Protein AF-G2YB32-F1 (afdb_monomer)

Solvent-accessible surface area (backbone atoms only — not comparable to full-atom values): 4600 Å² total; per-residue (Å²): 114,74,70,57,53,52,62,74,63,40,57,67,65,58,61,69,70,52,84,87,73,58,71,67,61,53,50,54,52,52,51,53,52,60,69,55,57,95,52,51,66,37,65,69,90,74,72,70,87,81,55,61,70,71,40,76,43,75,55,35,24,37,84,84,62,51,75,44,71,46,62,37,117

Sequence (73 aa):
MEVVWLQALNLQERLDARRTVAPEVYEEFCALRKEAHLQKSYTPKGSPDTIVEGTYYLKSVDEMFRREYEIKA

Foldseek 3Di:
DVVVVCVVPVPPVVVVLADDDDPVVVVVVVVQCVVPPPDAQDARPDDPVRPDFQDKDWGHHHPVRDTDIDTHD

Mean predicted aligned error: 4.01 Å

Organism: Botryotinia fuckeliana (strain T4) (NCBI:txid999810)

Structure (mmCIF, N/CA/C/O backbone):
data_AF-G2YB32-F1
#
_entry.id   AF-G2YB32-F1
#
loop_
_atom_site.group_PDB
_atom_site.id
_atom_site.type_symbol
_atom_site.label_atom_id
_atom_site.label_alt_id
_atom_site.label_comp_id
_atom_site.label_asym_id
_atom_site.label_entity_id
_atom_site.label_seq_id
_atom_site.pdbx_PDB_ins_code
_atom_site.Cartn_x
_atom_site.Cartn_y
_atom_site.Cartn_z
_atom_site.occupancy
_atom_site.B_iso_or_equiv
_atom_site.auth_seq_id
_atom_site.auth_comp_id
_atom_site.auth_asym_id
_atom_site.auth_atom_id
_atom_site.pdbx_PDB_model_num
ATOM 1 N N . MET A 1 1 ? -12.948 -12.534 29.492 1.00 58.12 1 MET A N 1
ATOM 2 C CA . MET A 1 1 ? -11.722 -11.796 29.112 1.00 58.12 1 MET A CA 1
ATOM 3 C C . MET A 1 1 ? -11.230 -12.222 27.731 1.00 58.12 1 MET A C 1
ATOM 5 O O . MET A 1 1 ? -11.075 -11.361 26.887 1.00 58.12 1 MET A O 1
ATOM 9 N N . GLU A 1 2 ? -11.090 -13.520 27.452 1.00 60.47 2 GLU A N 1
ATOM 10 C CA . GLU A 1 2 ? -10.679 -14.053 26.135 1.00 60.47 2 GLU A CA 1
ATOM 11 C C . GLU A 1 2 ? -11.632 -13.684 24.975 1.00 60.47 2 GLU A C 1
ATOM 13 O O . GLU A 1 2 ? -11.195 -13.276 23.903 1.00 60.47 2 GLU A O 1
ATOM 18 N N . VAL A 1 3 ? -12.946 -13.691 25.229 1.00 65.69 3 VAL A N 1
ATOM 19 C CA . VAL A 1 3 ? -13.988 -13.350 24.236 1.00 65.69 3 VAL A CA 1
ATOM 20 C C . VAL A 1 3 ? -13.931 -11.882 23.775 1.00 65.69 3 VAL A C 1
ATOM 22 O O . VAL A 1 3 ? -14.273 -11.572 22.638 1.00 65.69 3 VAL A O 1
ATOM 25 N N . VAL A 1 4 ? -13.451 -10.975 24.635 1.00 75.38 4 VAL A N 1
ATOM 26 C CA . VAL A 1 4 ? -13.387 -9.528 24.352 1.00 75.38 4 VAL A CA 1
ATOM 27 C C . VAL A 1 4 ? -12.280 -9.216 23.343 1.00 75.38 4 VAL A C 1
ATOM 29 O O . VAL A 1 4 ? -12.450 -8.367 22.473 1.00 75.38 4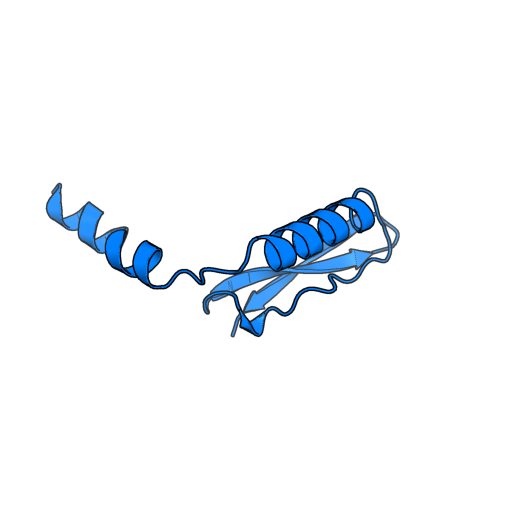 VAL A O 1
ATOM 32 N N . TRP A 1 5 ? -11.161 -9.938 23.409 1.00 79.06 5 TRP A N 1
ATOM 33 C CA . TRP A 1 5 ? -10.034 -9.752 22.492 1.00 79.06 5 TRP A CA 1
ATOM 34 C C . TRP A 1 5 ? -10.333 -10.263 21.087 1.00 79.06 5 TRP A C 1
ATOM 36 O O . TRP A 1 5 ? -9.945 -9.624 20.112 1.00 79.06 5 TRP A O 1
ATOM 46 N N . LEU A 1 6 ? -11.063 -11.376 20.979 1.00 76.75 6 LEU A N 1
ATOM 47 C CA . LEU A 1 6 ? -11.524 -11.899 19.691 1.00 76.75 6 LEU A CA 1
ATOM 48 C C . LEU A 1 6 ? -12.433 -10.891 18.978 1.00 76.75 6 LEU A C 1
ATOM 50 O O . LEU A 1 6 ? -12.260 -10.647 17.784 1.00 76.75 6 LEU A O 1
ATOM 54 N N . GLN A 1 7 ? -13.341 -10.257 19.725 1.00 85.00 7 GLN A N 1
ATOM 55 C CA . GLN A 1 7 ? -14.225 -9.214 19.202 1.00 85.00 7 GLN A CA 1
ATOM 56 C C . GLN A 1 7 ? -13.466 -7.930 18.847 1.00 85.00 7 GLN A C 1
ATOM 58 O O . GLN A 1 7 ? -13.675 -7.385 17.769 1.00 85.00 7 GLN A O 1
ATOM 63 N N . ALA A 1 8 ? -12.549 -7.473 19.705 1.00 90.81 8 ALA A N 1
ATOM 64 C CA . ALA A 1 8 ? -11.748 -6.276 19.445 1.00 90.81 8 ALA A CA 1
ATOM 65 C C . ALA A 1 8 ? -10.816 -6.437 18.231 1.00 90.81 8 ALA A C 1
ATOM 67 O O . ALA A 1 8 ? -10.603 -5.487 17.481 1.00 90.81 8 ALA A O 1
ATOM 68 N N . LEU A 1 9 ? -10.261 -7.636 18.023 1.00 91.50 9 LEU A N 1
ATOM 69 C CA . LEU A 1 9 ? -9.405 -7.929 16.874 1.00 91.50 9 LEU A CA 1
ATOM 70 C C . LEU A 1 9 ? -10.204 -8.083 15.573 1.00 91.50 9 LEU A C 1
ATOM 72 O O . LEU A 1 9 ? -9.669 -7.795 14.497 1.00 91.50 9 LEU A O 1
ATOM 76 N N . ASN A 1 10 ? -11.449 -8.559 15.685 1.00 93.31 10 ASN A N 1
ATOM 77 C CA . ASN A 1 10 ? -12.367 -8.848 14.587 1.00 93.31 10 ASN A CA 1
ATOM 78 C C . ASN A 1 10 ? -11.709 -9.669 13.460 1.00 93.31 10 ASN A C 1
ATOM 80 O O . ASN A 1 10 ? -11.715 -9.294 12.288 1.00 93.31 10 ASN A O 1
ATOM 84 N N . LEU A 1 11 ? -11.030 -10.757 13.840 1.00 92.19 11 LEU A N 1
ATOM 85 C CA . LEU A 1 11 ? -10.089 -11.448 12.956 1.00 92.19 11 LEU A CA 1
ATOM 86 C C . LEU A 1 11 ? -10.764 -12.079 11.731 1.00 92.19 11 LEU A C 1
ATOM 88 O O . LEU A 1 11 ? -10.258 -11.918 10.624 1.00 92.19 11 LEU A O 1
ATOM 92 N N . GLN A 1 12 ? -11.873 -12.796 11.932 1.00 93.94 12 GLN A N 1
ATOM 93 C CA . GLN A 1 12 ? -12.527 -13.558 10.865 1.00 93.94 12 GLN A CA 1
ATOM 94 C C . GLN A 1 12 ? -13.068 -12.626 9.772 1.00 93.94 12 GLN A C 1
ATOM 96 O O . GLN A 1 12 ? -12.668 -12.751 8.619 1.00 93.94 12 GLN A O 1
ATOM 101 N N . GLU A 1 13 ? -13.831 -11.598 10.153 1.00 94.81 13 GLU A N 1
ATOM 102 C CA . GLU A 1 13 ? -14.348 -10.581 9.225 1.00 94.81 13 GLU A CA 1
ATOM 103 C C . GLU A 1 13 ? -13.226 -9.885 8.437 1.00 94.81 13 GLU A C 1
ATOM 105 O O . GLU A 1 13 ? -13.339 -9.658 7.235 1.00 94.81 13 GLU A O 1
ATOM 110 N N . ARG A 1 14 ? -12.088 -9.585 9.082 1.00 94.00 14 ARG A N 1
ATOM 111 C CA . ARG A 1 14 ? -10.932 -8.980 8.399 1.00 94.00 14 ARG A CA 1
ATOM 112 C C . ARG A 1 14 ? -10.282 -9.914 7.384 1.00 94.00 14 ARG A C 1
ATOM 114 O O . ARG A 1 14 ? -9.733 -9.431 6.395 1.00 94.00 14 ARG A O 1
ATOM 121 N N . LEU A 1 15 ? -10.273 -11.222 7.643 1.00 95.44 15 LEU A N 1
ATOM 122 C CA . LEU A 1 15 ? -9.735 -12.211 6.712 1.00 95.44 15 LEU A CA 1
ATOM 123 C C . LEU A 1 15 ? -10.667 -12.416 5.520 1.00 95.44 15 LEU A C 1
ATOM 125 O O . LEU A 1 15 ? -10.157 -12.527 4.401 1.00 95.44 15 LEU A O 1
ATOM 129 N N . ASP A 1 16 ? -11.976 -12.426 5.768 1.00 96.19 16 ASP A N 1
ATOM 130 C CA . ASP A 1 16 ? -13.023 -12.627 4.764 1.00 96.19 16 ASP A CA 1
ATOM 131 C C . ASP A 1 16 ? -13.201 -11.394 3.864 1.00 96.19 16 ASP A C 1
ATOM 133 O O . ASP A 1 16 ? -13.459 -11.531 2.672 1.00 96.19 16 ASP A O 1
ATOM 137 N N . ALA A 1 17 ? -12.944 -10.189 4.384 1.00 94.88 17 ALA A N 1
ATOM 138 C CA . ALA A 1 17 ? -12.940 -8.945 3.609 1.00 94.88 17 ALA A CA 1
ATOM 139 C C . ALA A 1 17 ? -11.720 -8.782 2.675 1.00 94.88 17 ALA A C 1
ATOM 141 O O . ALA A 1 17 ? -11.613 -7.782 1.959 1.00 94.88 17 ALA A O 1
ATOM 142 N N . ARG A 1 18 ? -10.760 -9.720 2.676 1.00 95.38 18 ARG A N 1
ATOM 143 C CA . ARG A 1 18 ? -9.585 -9.630 1.797 1.00 95.38 18 ARG A CA 1
ATOM 144 C C . ARG A 1 18 ? -9.963 -9.876 0.344 1.00 95.38 18 ARG A C 1
ATOM 146 O O . ARG A 1 18 ? -10.753 -10.751 0.007 1.00 95.38 18 ARG A O 1
ATOM 153 N N . ARG A 1 19 ? -9.277 -9.162 -0.544 1.00 93.38 19 ARG A N 1
ATOM 154 C CA . ARG A 1 19 ? -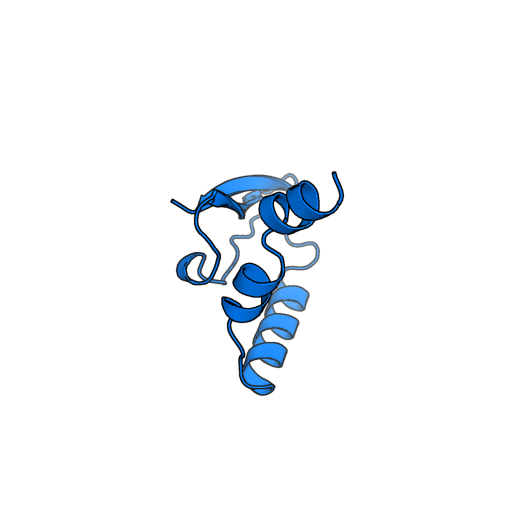9.365 -9.386 -1.983 1.00 93.38 19 ARG A CA 1
ATOM 155 C C . ARG A 1 19 ? -8.387 -10.473 -2.419 1.00 93.38 19 ARG A C 1
ATOM 157 O O . ARG A 1 19 ? -7.174 -10.274 -2.381 1.00 93.38 19 ARG A O 1
ATOM 164 N N . THR A 1 20 ? -8.923 -11.582 -2.913 1.00 95.56 20 THR A N 1
ATOM 165 C CA . THR A 1 20 ? -8.151 -12.562 -3.685 1.00 95.56 20 THR A CA 1
ATOM 166 C C . THR A 1 20 ? -7.896 -12.019 -5.088 1.00 95.56 20 THR A C 1
ATOM 168 O O . THR A 1 20 ? -8.788 -11.445 -5.716 1.00 95.56 20 THR A O 1
ATOM 171 N N . VAL A 1 21 ? -6.676 -12.192 -5.586 1.00 95.38 21 VAL A N 1
ATOM 172 C CA . VAL A 1 21 ? -6.281 -11.817 -6.948 1.00 95.38 21 VAL A CA 1
ATOM 173 C C . VAL A 1 21 ? -5.676 -13.020 -7.660 1.00 95.38 21 VAL A C 1
ATOM 175 O O . VAL A 1 21 ? -5.214 -13.958 -7.010 1.00 95.38 21 VAL A O 1
ATOM 178 N N . ALA A 1 22 ? -5.699 -12.996 -8.991 1.00 98.19 22 ALA A N 1
ATOM 179 C CA . ALA A 1 22 ? -5.022 -14.002 -9.797 1.00 98.19 22 ALA A CA 1
ATOM 180 C C . ALA A 1 22 ? -3.491 -13.922 -9.599 1.00 98.19 22 ALA A C 1
ATOM 182 O O . ALA A 1 22 ? -2.981 -12.837 -9.288 1.00 98.19 22 ALA A O 1
ATOM 183 N N . PRO A 1 23 ? -2.751 -15.031 -9.775 1.00 98.38 23 PRO A N 1
ATOM 184 C CA . PRO A 1 23 ? -1.295 -15.048 -9.629 1.00 98.38 23 PRO A CA 1
ATOM 185 C C . PRO A 1 23 ? -0.572 -13.996 -10.480 1.00 98.38 23 PRO A C 1
ATOM 187 O O . PRO A 1 23 ? 0.339 -13.337 -9.991 1.00 98.38 23 PRO A O 1
ATOM 190 N N . GLU A 1 24 ? -1.021 -13.762 -11.710 1.00 98.19 24 GLU A N 1
ATOM 191 C CA . GLU A 1 24 ? -0.403 -12.816 -12.646 1.00 98.19 24 GLU A CA 1
ATOM 192 C C . GLU A 1 24 ? -0.502 -11.373 -12.124 1.00 98.19 24 GLU A C 1
ATOM 194 O O . GLU A 1 24 ? 0.460 -10.611 -12.168 1.00 98.19 24 GLU A O 1
ATOM 199 N N . VAL A 1 25 ? -1.636 -11.020 -11.513 1.00 96.00 25 VAL A N 1
ATOM 200 C CA . VAL A 1 25 ? -1.837 -9.708 -10.873 1.00 96.00 25 VAL A CA 1
ATOM 201 C C . VAL A 1 25 ? -0.903 -9.540 -9.668 1.00 96.00 25 VAL A C 1
ATOM 203 O O . VAL A 1 25 ? -0.385 -8.454 -9.406 1.00 96.00 25 VAL A O 1
ATOM 206 N N . TYR A 1 26 ? -0.653 -10.618 -8.919 1.00 96.12 26 TYR A N 1
ATOM 207 C CA . TYR A 1 26 ? 0.331 -10.598 -7.838 1.00 96.12 26 TYR A CA 1
ATOM 208 C C . TYR A 1 26 ? 1.763 -10.388 -8.364 1.00 96.12 26 TYR A C 1
ATOM 210 O O . TYR A 1 26 ? 2.537 -9.639 -7.758 1.00 96.12 26 TYR A O 1
ATOM 218 N N . GLU A 1 27 ? 2.116 -11.001 -9.496 1.00 97.94 27 GLU A N 1
ATOM 219 C CA . GLU A 1 27 ? 3.414 -10.797 -10.149 1.00 97.94 27 GLU A CA 1
ATOM 220 C C . GLU A 1 27 ? 3.599 -9.348 -10.622 1.00 97.94 27 GLU A C 1
ATOM 222 O O . GLU A 1 27 ? 4.655 -8.756 -10.378 1.00 97.94 27 GLU A O 1
ATOM 227 N N . GLU A 1 28 ? 2.563 -8.732 -11.200 1.00 96.25 28 GLU A N 1
ATOM 228 C CA . GLU A 1 28 ? 2.560 -7.308 -11.563 1.00 96.25 28 GLU A CA 1
ATOM 229 C C . GLU A 1 28 ? 2.852 -6.415 -10.345 1.00 96.25 28 GLU A C 1
ATOM 231 O O . GLU A 1 28 ? 3.700 -5.519 -10.406 1.00 96.25 28 GLU A O 1
ATOM 236 N N . PHE A 1 29 ? 2.229 -6.688 -9.193 1.00 95.00 29 PHE A N 1
ATOM 237 C CA . PHE A 1 29 ? 2.520 -5.952 -7.957 1.00 95.00 29 PHE A CA 1
ATOM 238 C C . PHE A 1 29 ? 3.958 -6.158 -7.465 1.00 95.00 29 PHE A C 1
ATOM 240 O O . PHE A 1 29 ? 4.590 -5.212 -6.978 1.00 95.00 29 PHE A O 1
ATOM 247 N N . CYS A 1 30 ? 4.507 -7.367 -7.608 1.00 96.75 30 CYS A N 1
ATOM 248 C CA . CYS A 1 30 ? 5.910 -7.635 -7.299 1.00 96.75 30 CYS A CA 1
ATOM 249 C C . CYS A 1 30 ? 6.855 -6.822 -8.197 1.00 96.75 30 CYS A C 1
ATOM 251 O O . CYS A 1 30 ? 7.831 -6.248 -7.698 1.00 96.75 30 CYS A O 1
ATOM 253 N N . ALA A 1 31 ? 6.553 -6.716 -9.493 1.00 96.81 31 ALA A N 1
ATOM 254 C CA . ALA A 1 31 ? 7.317 -5.902 -10.434 1.00 96.81 31 ALA A CA 1
ATOM 255 C C . ALA A 1 31 ? 7.275 -4.409 -10.059 1.00 96.81 31 ALA A C 1
ATOM 257 O O . ALA A 1 31 ? 8.327 -3.779 -9.940 1.00 96.81 31 ALA A O 1
ATOM 258 N N . LEU A 1 32 ? 6.091 -3.871 -9.742 1.00 95.56 32 LEU A N 1
ATOM 259 C CA . LEU A 1 32 ? 5.934 -2.489 -9.268 1.00 95.56 32 LEU A CA 1
ATOM 260 C C . LEU A 1 32 ? 6.752 -2.208 -8.002 1.00 95.56 32 LEU A C 1
ATOM 262 O O . LEU A 1 32 ? 7.397 -1.165 -7.885 1.00 95.56 32 LEU A O 1
ATOM 266 N N . ARG A 1 33 ? 6.767 -3.146 -7.048 1.00 96.31 33 ARG A N 1
ATOM 267 C CA . ARG A 1 33 ? 7.578 -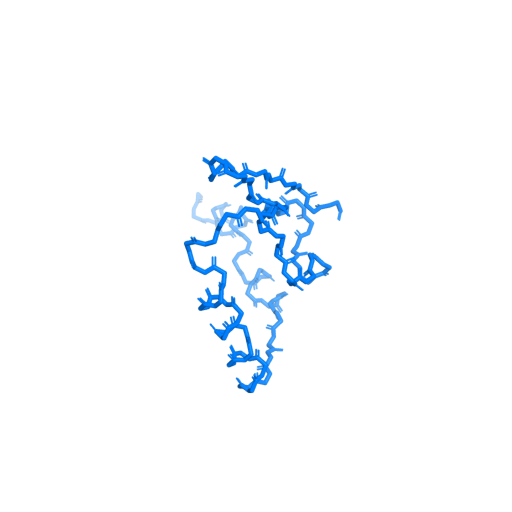3.018 -5.830 1.00 96.31 33 ARG A CA 1
ATOM 268 C C . ARG A 1 33 ? 9.073 -2.966 -6.147 1.00 96.31 33 ARG A C 1
ATOM 270 O O . ARG A 1 33 ? 9.797 -2.213 -5.497 1.00 96.31 33 ARG A O 1
ATOM 277 N N . LYS A 1 34 ? 9.534 -3.761 -7.116 1.00 96.56 34 LYS A N 1
ATOM 278 C CA . LYS A 1 34 ? 10.933 -3.765 -7.562 1.00 96.56 34 LYS A CA 1
ATOM 279 C C . LYS A 1 34 ? 11.314 -2.429 -8.199 1.00 96.56 34 LYS A C 1
ATOM 281 O O . LYS A 1 34 ? 12.372 -1.904 -7.870 1.00 96.56 34 LYS A O 1
ATOM 286 N N . GLU A 1 35 ? 10.451 -1.867 -9.044 1.00 95.00 35 GLU A N 1
ATOM 287 C CA . GLU A 1 35 ? 10.651 -0.540 -9.647 1.00 95.00 35 GLU A CA 1
ATOM 288 C C . GLU A 1 35 ? 10.715 0.571 -8.595 1.00 95.00 35 GLU A C 1
ATOM 290 O O . GLU A 1 35 ? 11.572 1.444 -8.669 1.00 95.00 35 GLU A O 1
ATOM 295 N N . ALA A 1 36 ? 9.826 0.530 -7.601 1.00 96.00 36 ALA A N 1
ATOM 296 C CA . ALA A 1 36 ? 9.722 1.552 -6.562 1.00 96.00 36 ALA A CA 1
ATOM 297 C C . ALA A 1 36 ? 10.883 1.534 -5.553 1.00 96.00 36 ALA A C 1
ATOM 299 O O . ALA A 1 36 ? 11.087 2.498 -4.809 1.00 96.00 36 ALA A O 1
ATOM 300 N N . HIS A 1 37 ? 11.619 0.426 -5.464 1.00 96.19 37 HIS A N 1
ATOM 301 C CA . HIS A 1 37 ? 12.649 0.255 -4.451 1.00 96.19 37 HIS A CA 1
ATOM 302 C C . HIS A 1 37 ? 13.769 1.297 -4.612 1.00 96.19 37 HIS A C 1
ATOM 304 O O . HIS A 1 37 ? 14.346 1.445 -5.687 1.00 96.19 37 HIS A O 1
ATOM 310 N N . LEU A 1 38 ? 14.073 2.013 -3.520 1.00 95.75 38 LEU A N 1
ATOM 311 C CA . LEU A 1 38 ? 15.091 3.075 -3.442 1.00 95.75 38 LEU A CA 1
ATOM 312 C C . LEU A 1 38 ? 14.882 4.257 -4.404 1.00 95.75 38 LEU A C 1
ATOM 314 O O . LEU A 1 38 ? 15.815 5.020 -4.651 1.00 95.75 38 LEU A O 1
ATOM 318 N N . GLN A 1 39 ? 13.662 4.451 -4.903 1.00 97.56 39 GLN A N 1
ATOM 319 C CA . GLN A 1 39 ? 13.334 5.628 -5.699 1.00 97.56 39 GLN A CA 1
ATOM 320 C C . GLN A 1 39 ? 13.059 6.845 -4.806 1.00 97.56 39 GLN A C 1
ATOM 322 O O . GLN A 1 39 ? 12.408 6.745 -3.763 1.00 97.56 39 GLN A O 1
ATOM 327 N N . LYS A 1 40 ? 13.548 8.002 -5.254 1.00 96.94 40 LYS A N 1
ATOM 328 C CA . LYS A 1 40 ? 13.161 9.339 -4.783 1.00 96.94 40 LYS A CA 1
ATOM 329 C C . LYS A 1 40 ? 12.281 10.006 -5.837 1.00 96.94 40 LYS A C 1
ATOM 331 O O . LYS A 1 40 ? 12.266 9.551 -6.979 1.00 96.94 40 LYS A O 1
ATOM 336 N N .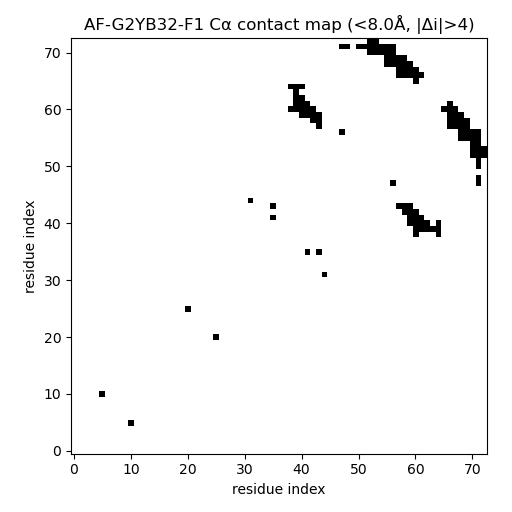 SER A 1 41 ? 11.576 11.072 -5.469 1.00 97.81 41 SER A N 1
ATOM 337 C CA . SER A 1 41 ? 10.626 11.752 -6.371 1.00 97.81 41 SER A CA 1
ATOM 338 C C . SER A 1 41 ? 9.603 10.781 -6.973 1.00 97.81 41 SER A C 1
ATOM 340 O O . SER A 1 41 ? 9.322 10.791 -8.170 1.00 97.81 41 SER A O 1
ATOM 342 N N . TYR A 1 42 ? 9.087 9.887 -6.135 1.00 97.75 42 TYR A N 1
ATOM 343 C CA . TYR A 1 42 ? 8.258 8.761 -6.533 1.00 97.75 42 TYR A CA 1
ATOM 344 C C . TYR A 1 42 ? 6.830 8.922 -6.017 1.00 97.75 42 TYR A C 1
ATOM 346 O O . TYR A 1 42 ? 6.613 9.218 -4.844 1.00 97.75 42 TYR A O 1
ATOM 354 N N . THR A 1 43 ? 5.856 8.659 -6.886 1.00 97.31 43 THR A N 1
ATOM 355 C CA . THR A 1 43 ? 4.441 8.518 -6.520 1.00 97.31 43 THR A CA 1
ATOM 356 C C . THR A 1 43 ? 4.023 7.067 -6.764 1.00 97.31 43 THR A C 1
ATOM 358 O O . THR A 1 43 ? 4.228 6.572 -7.878 1.00 97.31 43 THR A O 1
ATOM 361 N N . PRO A 1 44 ? 3.472 6.353 -5.763 1.00 95.94 44 PRO A N 1
ATOM 362 C CA . PRO A 1 44 ? 2.986 4.991 -5.947 1.00 95.94 44 PRO A CA 1
ATOM 363 C C . PRO A 1 44 ? 1.956 4.873 -7.072 1.00 95.94 44 PRO A C 1
ATOM 365 O O . PRO A 1 44 ? 1.024 5.662 -7.155 1.00 95.94 44 PRO A O 1
ATOM 368 N N . LYS A 1 45 ? 2.115 3.854 -7.927 1.00 93.75 45 LYS A N 1
ATOM 369 C CA . LYS A 1 45 ? 1.209 3.586 -9.062 1.00 93.75 45 LYS A CA 1
ATOM 370 C C . LYS A 1 45 ? -0.042 2.774 -8.682 1.00 93.75 45 LYS A C 1
ATOM 372 O O . LYS A 1 45 ? -0.943 2.625 -9.500 1.00 93.75 45 LYS A O 1
ATOM 377 N N . GLY A 1 46 ? -0.082 2.193 -7.481 1.00 88.94 46 GLY A N 1
ATOM 378 C CA . GLY A 1 46 ? -1.228 1.409 -7.007 1.00 88.94 46 GLY A CA 1
ATOM 379 C C . GLY A 1 46 ? -2.392 2.303 -6.572 1.00 88.94 46 GLY A C 1
ATOM 380 O O . GLY A 1 46 ? -2.159 3.367 -6.004 1.00 88.94 46 GLY A O 1
ATOM 381 N N . SER A 1 47 ? -3.635 1.863 -6.803 1.00 89.75 47 SER A N 1
ATOM 382 C CA . SER A 1 47 ? -4.826 2.605 -6.361 1.00 89.75 47 SER A CA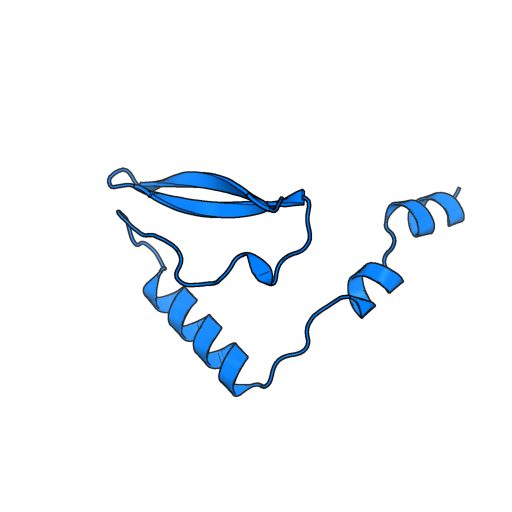 1
ATOM 383 C C . SER A 1 47 ? -5.143 2.353 -4.873 1.00 89.75 47 SER A C 1
ATOM 385 O O . SER A 1 47 ? -5.232 1.187 -4.457 1.00 89.75 47 SER A O 1
ATOM 387 N N . PRO A 1 48 ? -5.388 3.415 -4.078 1.00 91.06 48 PRO A N 1
ATOM 388 C CA . PRO A 1 48 ? -5.859 3.300 -2.700 1.00 91.06 48 PRO A CA 1
ATOM 389 C C . PRO A 1 48 ? -7.334 2.868 -2.592 1.00 91.06 48 PRO A C 1
ATOM 391 O O . PRO A 1 48 ? -7.805 2.586 -1.497 1.00 91.06 48 PRO A O 1
ATOM 394 N N . ASP A 1 49 ? -8.081 2.742 -3.691 1.00 91.06 49 ASP A N 1
ATOM 395 C CA . ASP A 1 49 ? -9.495 2.320 -3.651 1.00 91.06 49 ASP A CA 1
ATOM 396 C C . ASP A 1 49 ? -9.678 0.870 -3.182 1.00 91.06 49 ASP A C 1
ATOM 398 O O . ASP A 1 49 ? -10.782 0.436 -2.867 1.00 91.06 49 ASP A O 1
ATOM 402 N N . THR A 1 50 ? -8.588 0.105 -3.157 1.00 89.75 50 THR A N 1
ATOM 403 C CA . THR A 1 50 ? -8.593 -1.326 -2.834 1.00 89.75 50 THR A CA 1
ATOM 404 C C . THR A 1 50 ? -8.176 -1.635 -1.396 1.00 89.75 50 THR A C 1
ATOM 406 O O . THR A 1 50 ? -8.182 -2.803 -1.004 1.00 89.75 50 THR A O 1
ATOM 409 N N . ILE A 1 51 ? -7.818 -0.615 -0.609 1.00 92.38 51 ILE A N 1
ATOM 410 C CA . ILE A 1 51 ? -7.497 -0.741 0.819 1.00 92.38 51 ILE A CA 1
ATOM 411 C C . ILE A 1 51 ? -8.666 -0.250 1.680 1.00 92.38 51 ILE A C 1
ATOM 413 O O . ILE A 1 51 ? -9.496 0.539 1.239 1.00 92.38 51 ILE A O 1
ATOM 417 N N . VAL A 1 52 ? -8.736 -0.741 2.917 1.00 94.56 52 VAL A N 1
ATOM 418 C CA . VAL A 1 52 ? -9.843 -0.466 3.846 1.00 94.56 52 VAL A CA 1
ATOM 419 C C . VAL A 1 52 ? -9.822 0.998 4.303 1.00 94.56 52 VAL A C 1
ATOM 421 O O . VAL A 1 52 ? -8.746 1.565 4.508 1.00 94.56 52 VAL A O 1
ATOM 424 N N . GLU A 1 53 ? -10.998 1.592 4.503 1.00 95.50 53 GLU A N 1
ATOM 425 C CA . GLU A 1 53 ? -11.162 2.915 5.121 1.00 95.50 53 GLU A CA 1
ATOM 426 C C . GLU A 1 53 ? -10.370 3.022 6.438 1.00 95.50 53 GLU A C 1
ATOM 428 O O . GLU A 1 53 ? -10.238 2.059 7.196 1.00 95.50 53 GLU A O 1
ATOM 433 N N . GLY A 1 54 ? -9.771 4.185 6.688 1.00 96.12 54 GLY A N 1
ATOM 434 C CA . GLY A 1 54 ? -8.900 4.426 7.838 1.00 96.12 54 GLY A CA 1
ATOM 435 C C . GLY A 1 54 ? -7.474 3.877 7.690 1.00 96.12 54 GLY A C 1
ATOM 436 O O . GLY A 1 54 ? -6.643 4.092 8.574 1.00 96.12 54 GLY A O 1
ATOM 437 N N . THR A 1 55 ? -7.144 3.196 6.586 1.00 97.19 55 THR A N 1
ATOM 438 C CA . THR A 1 55 ? -5.783 2.696 6.343 1.00 97.19 55 THR A CA 1
ATOM 439 C C . THR A 1 55 ? -4.852 3.833 5.929 1.00 97.19 55 THR A C 1
ATOM 441 O O . THR A 1 55 ? -5.124 4.556 4.970 1.00 97.19 55 THR A O 1
ATOM 444 N N . TYR A 1 56 ? -3.713 3.953 6.611 1.00 98.00 56 TYR A N 1
ATOM 445 C CA . TYR A 1 56 ? -2.618 4.820 6.180 1.00 98.00 56 TYR A CA 1
ATOM 446 C C . TYR A 1 56 ? -1.905 4.217 4.965 1.00 98.00 56 TYR A C 1
ATOM 448 O O . TYR A 1 56 ? -1.513 3.048 4.992 1.00 98.00 56 TYR A O 1
ATOM 456 N N . TYR A 1 57 ? -1.671 5.015 3.926 1.00 97.25 57 TYR A N 1
ATOM 457 C CA . TYR A 1 57 ? -0.929 4.604 2.735 1.00 97.25 57 TYR A CA 1
ATOM 458 C C . TYR A 1 57 ? 0.102 5.650 2.316 1.00 97.25 57 TYR A C 1
ATOM 460 O O . TYR A 1 57 ? 0.005 6.827 2.658 1.00 97.25 57 TYR A O 1
ATOM 468 N N . LEU A 1 58 ? 1.133 5.199 1.597 1.00 97.25 58 LEU A N 1
ATOM 469 C CA . LEU A 1 58 ? 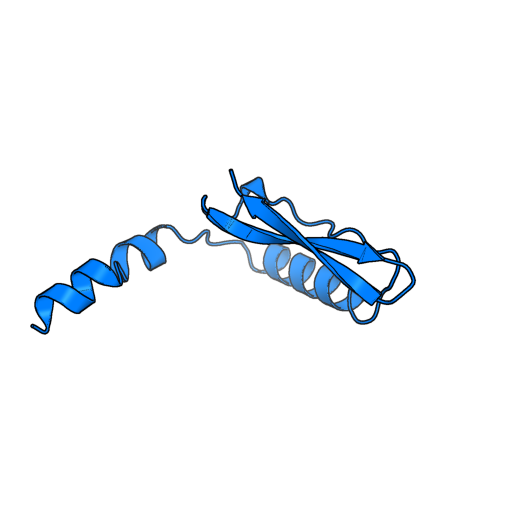2.169 6.076 1.056 1.00 97.25 58 LEU A CA 1
ATOM 470 C C . LEU A 1 58 ? 1.578 6.902 -0.090 1.00 97.25 58 LEU A C 1
ATOM 472 O O . LEU A 1 58 ? 1.141 6.329 -1.084 1.00 97.25 58 LEU A O 1
ATOM 476 N N . LYS A 1 59 ? 1.616 8.227 0.029 1.00 97.56 59 LYS A N 1
ATOM 477 C CA . LYS A 1 59 ? 1.203 9.154 -1.028 1.00 97.56 59 LYS A CA 1
ATOM 478 C C . LYS A 1 59 ? 2.363 9.482 -1.963 1.00 97.56 59 LYS A C 1
ATOM 480 O O . LYS A 1 59 ? 2.205 9.445 -3.177 1.00 97.56 59 LYS A O 1
ATOM 485 N N . SER A 1 60 ? 3.536 9.796 -1.411 1.00 98.19 60 SER A N 1
ATOM 486 C CA . SER A 1 60 ? 4.702 10.192 -2.206 1.00 98.19 60 SER A CA 1
ATOM 487 C C . SER A 1 60 ? 6.022 10.017 -1.444 1.00 98.19 60 SER A C 1
ATOM 489 O O . SER A 1 60 ? 6.056 9.901 -0.214 1.00 98.19 60 SER A O 1
ATOM 491 N N . VAL A 1 61 ? 7.121 9.986 -2.197 1.00 98.56 61 VAL A N 1
ATOM 492 C CA . VAL A 1 61 ? 8.496 10.114 -1.707 1.00 98.56 61 VAL A CA 1
ATOM 493 C C . VAL A 1 61 ? 9.142 11.276 -2.443 1.00 98.56 61 VAL A C 1
ATOM 495 O O . VAL A 1 61 ? 9.162 11.277 -3.671 1.00 98.56 61 VAL A O 1
ATOM 498 N N . ASP A 1 62 ? 9.689 12.251 -1.729 1.00 98.38 62 ASP A N 1
ATOM 499 C CA . ASP A 1 62 ? 10.300 13.422 -2.362 1.00 98.38 62 ASP A CA 1
ATOM 500 C C . A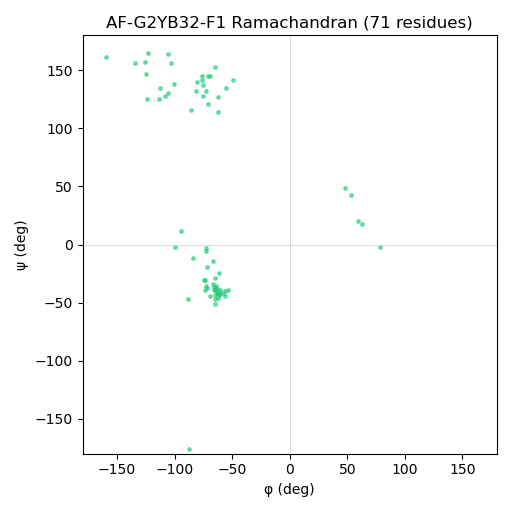SP A 1 62 ? 11.787 13.228 -2.714 1.00 98.38 62 ASP A C 1
ATOM 502 O O . ASP A 1 62 ? 12.354 12.143 -2.563 1.00 98.38 62 ASP A O 1
ATOM 506 N N . GLU A 1 63 ? 12.432 14.287 -3.210 1.00 98.19 63 GLU A N 1
ATOM 507 C CA . GLU A 1 63 ? 13.849 14.291 -3.608 1.00 98.19 63 GLU A CA 1
ATOM 508 C C . GLU A 1 63 ? 14.827 13.996 -2.462 1.00 98.19 63 GLU A C 1
ATOM 510 O O . GLU A 1 63 ? 15.939 13.521 -2.704 1.00 98.19 63 GLU A O 1
ATOM 515 N N . MET A 1 64 ? 14.414 14.265 -1.223 1.00 98.06 64 MET A N 1
ATOM 516 C CA . MET A 1 64 ? 15.191 14.029 -0.007 1.00 98.06 64 MET A CA 1
ATOM 517 C C . MET A 1 64 ? 14.855 12.677 0.637 1.00 98.06 64 MET A C 1
ATOM 519 O O . MET A 1 64 ? 15.263 12.428 1.770 1.00 98.06 64 MET A O 1
ATOM 523 N N . PHE A 1 65 ? 14.117 11.809 -0.066 1.00 97.81 65 PHE A N 1
ATOM 524 C CA . PHE A 1 65 ? 13.614 10.524 0.430 1.00 97.81 65 PHE A CA 1
ATOM 525 C C . PHE A 1 65 ? 12.627 10.631 1.605 1.00 97.81 65 PHE A C 1
ATOM 527 O O . PHE A 1 65 ? 12.371 9.638 2.297 1.00 97.81 65 PHE A O 1
ATOM 534 N N . ARG A 1 66 ? 12.037 11.807 1.845 1.00 98.50 66 ARG A N 1
ATOM 535 C CA . ARG A 1 66 ? 10.997 11.974 2.868 1.00 98.50 66 ARG A CA 1
ATOM 536 C C . ARG A 1 66 ? 9.691 11.389 2.336 1.00 98.50 66 ARG A C 1
ATOM 538 O O . ARG A 1 66 ? 9.399 11.507 1.149 1.00 98.50 66 ARG A O 1
ATOM 545 N N . ARG A 1 67 ? 8.926 10.729 3.207 1.00 98.50 67 ARG A N 1
ATOM 546 C CA . ARG A 1 67 ? 7.694 10.013 2.845 1.00 98.50 67 ARG A CA 1
ATOM 547 C C . ARG A 1 67 ? 6.472 10.759 3.353 1.00 98.50 67 ARG A C 1
ATOM 549 O O . ARG A 1 67 ? 6.395 11.046 4.546 1.00 98.50 67 ARG A O 1
ATOM 556 N N . GLU A 1 68 ? 5.524 11.014 2.464 1.00 98.56 68 GLU A N 1
ATOM 557 C CA . GLU A 1 68 ? 4.214 11.569 2.798 1.00 98.56 68 GLU A CA 1
ATOM 558 C C . GLU A 1 68 ? 3.174 10.448 2.830 1.00 98.56 68 GLU A C 1
ATOM 560 O O . GLU A 1 68 ? 3.169 9.571 1.961 1.00 98.56 68 GLU A O 1
ATOM 565 N N . TYR A 1 69 ? 2.290 10.480 3.825 1.00 98.31 69 TYR A N 1
ATOM 566 C CA . TYR A 1 69 ? 1.232 9.491 4.003 1.00 98.31 69 TYR A CA 1
ATOM 567 C C . TYR A 1 69 ? -0.129 10.172 4.070 1.00 98.31 69 TYR A C 1
ATOM 569 O O . TYR A 1 69 ? -0.258 11.260 4.628 1.00 98.31 69 TYR A O 1
ATOM 577 N N . GLU A 1 70 ? -1.139 9.487 3.554 1.00 97.75 70 GLU A N 1
ATOM 578 C CA . GLU A 1 70 ? -2.545 9.868 3.664 1.00 97.75 70 GLU A CA 1
ATOM 579 C C . GLU A 1 70 ? -3.344 8.735 4.305 1.00 97.75 70 GLU A C 1
ATOM 581 O O . GLU A 1 70 ? -2.869 7.602 4.415 1.00 97.75 70 GLU A O 1
ATOM 586 N N . ILE A 1 71 ? -4.555 9.058 4.754 1.00 97.56 71 ILE A N 1
ATOM 587 C CA . ILE A 1 71 ? -5.510 8.097 5.303 1.00 97.56 71 ILE A CA 1
ATOM 588 C C . ILE A 1 71 ? -6.591 7.884 4.251 1.00 97.56 71 ILE A C 1
ATOM 590 O O . ILE A 1 71 ? -7.142 8.857 3.736 1.00 97.56 71 ILE A O 1
ATOM 594 N N . LYS A 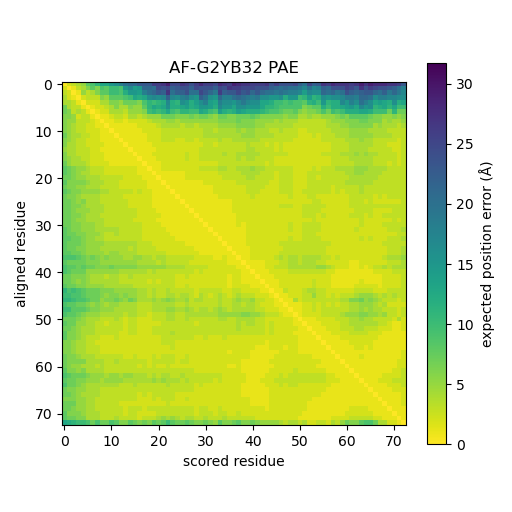1 72 ? -6.901 6.623 3.932 1.00 96.44 72 LYS A N 1
ATOM 595 C CA . LYS A 1 72 ? -8.035 6.296 3.066 1.00 96.44 72 LYS A CA 1
ATOM 596 C C . LYS A 1 72 ? -9.325 6.768 3.740 1.00 96.44 72 LYS A C 1
ATOM 598 O O . LYS A 1 72 ? -9.672 6.250 4.800 1.00 96.44 72 LYS A O 1
ATOM 603 N N . ALA A 1 73 ? -9.981 7.748 3.122 1.00 91.00 73 ALA A N 1
ATOM 604 C CA . ALA A 1 73 ? -11.331 8.179 3.477 1.00 91.00 73 ALA A CA 1
ATOM 605 C C . ALA A 1 73 ? -12.388 7.151 3.068 1.00 91.00 73 ALA A C 1
ATOM 607 O O . ALA A 1 73 ? -12.088 6.309 2.180 1.00 91.00 73 ALA A O 1
#

pLDDT: mean 93.39, std 8.06, range [58.12, 98.56]

Secondary structure (DSSP, 8-state):
-HHHHHHHHTHHHHHHT-----HHHHHHHHHHHHHHTT-SSB---S-GGGSPTT-EEEEEE-TT--EEEEE--

InterPro domains:
  IPR013746 Hydroxymethylglutaryl-coenzyme A synthase, C-terminal domain [PF08540] (8-72)
  IPR016039 Thiolase-like [G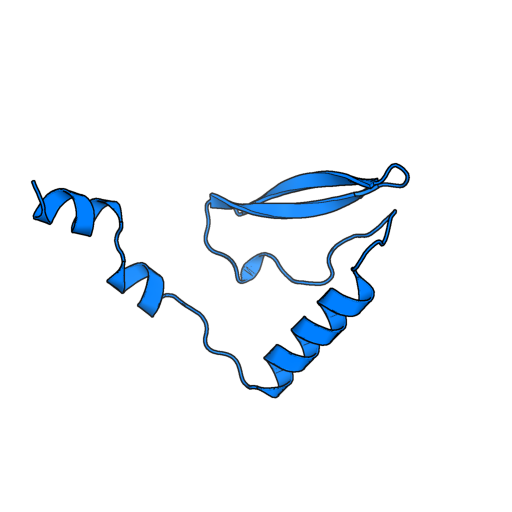3DSA:3.40.47.10] (1-73)
  IPR016039 Thiolase-like [SSF53901] (6-71)

Radius of gyration: 16.2 Å; Cα contacts (8 Å, |Δi|>4): 62; chains: 1; bounding box: 30×29×42 Å

Nearest PDB structures (foldseek):
  2p8u-assembly1_B  TM=9.340E-01  e=1.242E-04  Homo sapiens
  2wya-assembly2_D  TM=9.552E-01  e=1.362E-03  Homo sapiens
  2f9a-assembly1_A-2  TM=9.312E-01  e=1.362E-03  Brassica juncea
  2f82-assembly1_A  TM=9.255E-01  e=1.459E-03  Brassica juncea
  7cqt-assembly2_C  TM=8.646E-01  e=1.137E-02  Brassica juncea